Protein AF-K7P5N2-F1 (afdb_monomer_lite)

Organism: NCBI:txid191480

Structure (mmCIF, N/CA/C/O backbone):
data_AF-K7P5N2-F1
#
_entry.id   AF-K7P5N2-F1
#
loop_
_atom_site.group_PDB
_atom_site.id
_atom_site.type_symbol
_atom_site.label_atom_id
_atom_site.label_alt_id
_atom_site.label_comp_id
_atom_site.label_asym_id
_atom_site.label_entity_id
_atom_site.label_seq_id
_atom_site.pdbx_PDB_ins_code
_atom_site.Cartn_x
_atom_site.Cartn_y
_atom_site.Cartn_z
_atom_site.occupancy
_atom_site.B_iso_or_equiv
_atom_site.auth_seq_id
_atom_site.auth_comp_id
_atom_site.auth_asym_id
_atom_site.auth_atom_id
_atom_site.pdbx_PDB_model_num
ATOM 1 N N . ASP A 1 1 ? 19.4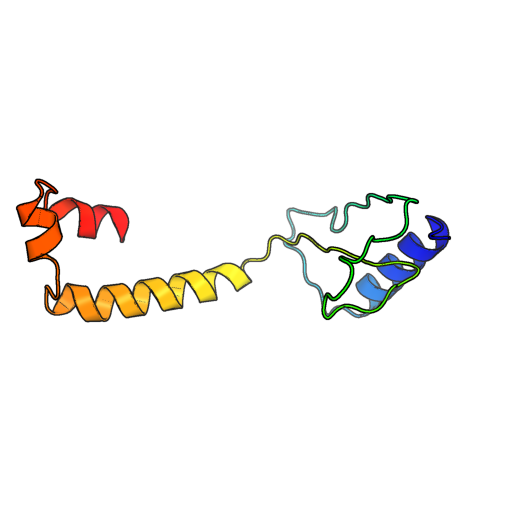71 -6.477 -20.684 1.00 69.50 1 ASP A N 1
ATOM 2 C CA . ASP A 1 1 ? 19.995 -5.636 -19.599 1.00 69.50 1 ASP A CA 1
ATOM 3 C C . ASP A 1 1 ? 19.110 -4.400 -19.427 1.00 69.50 1 ASP A C 1
ATOM 5 O O . ASP A 1 1 ? 18.481 -3.998 -20.404 1.00 69.50 1 ASP A O 1
ATOM 9 N N . VAL A 1 2 ? 18.977 -3.857 -18.213 1.00 83.81 2 VAL A N 1
ATOM 10 C CA . VAL A 1 2 ? 18.164 -2.659 -17.921 1.00 83.81 2 VAL A CA 1
ATOM 11 C C . VAL A 1 2 ? 19.065 -1.431 -17.973 1.00 83.81 2 VAL A C 1
ATOM 13 O O . VAL A 1 2 ? 19.907 -1.241 -17.103 1.00 83.81 2 VAL A O 1
ATOM 16 N N . VAL A 1 3 ? 18.878 -0.574 -18.976 1.00 91.00 3 VAL A N 1
ATOM 17 C CA . VAL A 1 3 ? 19.724 0.610 -19.172 1.00 91.00 3 VAL A CA 1
ATOM 18 C C . VAL A 1 3 ? 19.037 1.851 -18.583 1.00 91.00 3 VAL A C 1
ATOM 20 O O . VAL A 1 3 ? 17.861 2.082 -18.880 1.00 91.00 3 VAL A O 1
ATOM 23 N N . PRO A 1 4 ? 19.737 2.708 -17.809 1.00 93.06 4 PRO A N 1
ATOM 24 C CA . PRO A 1 4 ? 19.148 3.916 -17.213 1.00 93.06 4 PRO A CA 1
ATOM 25 C C . PRO A 1 4 ? 18.436 4.840 -18.212 1.00 93.06 4 PRO A C 1
ATOM 27 O O . PRO A 1 4 ? 17.425 5.462 -17.885 1.00 93.06 4 PRO A O 1
ATOM 30 N N . LYS A 1 5 ? 18.932 4.905 -19.455 1.00 95.94 5 LYS A N 1
ATOM 31 C CA . LYS A 1 5 ? 18.316 5.665 -20.551 1.00 95.94 5 LYS A CA 1
ATOM 32 C C . LYS A 1 5 ? 16.873 5.228 -20.815 1.00 95.94 5 LYS A C 1
ATOM 34 O O . LYS A 1 5 ? 15.995 6.082 -20.933 1.00 95.94 5 LYS A O 1
ATOM 39 N N . ASP A 1 6 ? 16.630 3.923 -20.872 1.00 94.75 6 ASP A N 1
ATOM 40 C CA . ASP A 1 6 ? 15.311 3.367 -21.180 1.00 94.75 6 ASP A CA 1
ATOM 41 C C . ASP A 1 6 ? 14.336 3.608 -20.024 1.00 94.75 6 ASP A C 1
ATOM 43 O O . ASP A 1 6 ? 13.166 3.921 -20.245 1.00 94.75 6 ASP A O 1
ATOM 47 N N . VAL A 1 7 ? 14.834 3.544 -18.785 1.00 95.12 7 VAL A N 1
ATOM 48 C CA . VAL A 1 7 ? 14.054 3.856 -17.579 1.00 95.12 7 VAL A CA 1
ATOM 49 C C . VAL A 1 7 ? 13.618 5.325 -17.575 1.00 95.12 7 VAL A C 1
ATOM 51 O O . VAL A 1 7 ? 12.440 5.622 -17.371 1.00 95.12 7 VAL A O 1
ATOM 54 N N . ASN A 1 8 ? 14.533 6.249 -17.874 1.00 93.94 8 ASN A N 1
ATOM 55 C CA . ASN A 1 8 ? 14.221 7.678 -17.947 1.00 93.94 8 ASN A CA 1
ATOM 56 C C . ASN A 1 8 ? 13.236 8.005 -19.081 1.00 93.94 8 ASN A C 1
ATOM 58 O O . ASN A 1 8 ? 12.320 8.806 -18.881 1.00 93.94 8 ASN A O 1
ATOM 62 N N . ALA A 1 9 ? 13.375 7.358 -20.243 1.00 94.94 9 ALA A N 1
ATOM 63 C CA . ALA A 1 9 ? 12.431 7.500 -21.351 1.00 94.94 9 ALA A CA 1
ATOM 64 C C . ALA A 1 9 ? 11.023 7.005 -20.970 1.00 94.94 9 ALA A C 1
ATOM 66 O O . ALA A 1 9 ? 10.033 7.685 -21.245 1.00 94.94 9 ALA A O 1
ATOM 67 N N . ALA A 1 10 ? 10.926 5.867 -20.274 1.00 93.56 10 ALA A N 1
ATOM 68 C CA . ALA A 1 10 ? 9.656 5.338 -19.783 1.00 93.56 10 ALA A CA 1
ATOM 69 C C . ALA A 1 10 ? 8.997 6.272 -18.752 1.00 93.56 10 ALA A C 1
ATOM 71 O O . ALA A 1 10 ? 7.802 6.549 -18.855 1.00 93.56 10 ALA A O 1
ATOM 72 N N . ILE A 1 11 ? 9.765 6.820 -17.802 1.00 92.19 11 ILE A N 1
ATOM 73 C CA . ILE A 1 11 ? 9.250 7.795 -16.825 1.00 92.19 11 ILE A CA 1
ATOM 74 C C . ILE A 1 11 ? 8.748 9.062 -17.526 1.00 92.19 11 ILE A C 1
ATOM 76 O O . ILE A 1 11 ? 7.676 9.564 -17.187 1.00 92.19 11 ILE A O 1
ATOM 80 N N . ALA A 1 12 ? 9.480 9.573 -18.521 1.00 90.75 12 ALA A N 1
ATOM 81 C CA . ALA A 1 12 ? 9.043 10.730 -19.299 1.00 90.75 12 ALA A CA 1
ATOM 82 C C . ALA A 1 12 ? 7.712 10.455 -20.020 1.00 90.75 12 ALA A C 1
ATOM 84 O O . ALA A 1 12 ? 6.787 11.260 -19.919 1.00 90.75 12 ALA A O 1
ATOM 85 N N . ALA A 1 13 ? 7.573 9.290 -20.662 1.00 92.44 13 ALA A N 1
ATOM 86 C CA . ALA A 1 13 ? 6.332 8.877 -21.318 1.00 92.44 13 ALA A CA 1
ATOM 87 C C . ALA A 1 13 ? 5.159 8.685 -20.339 1.00 92.44 13 ALA A C 1
ATOM 89 O O . ALA A 1 13 ? 4.009 8.917 -20.696 1.00 92.44 13 ALA A O 1
ATOM 90 N N . ILE A 1 14 ? 5.419 8.264 -19.100 1.00 90.19 14 ILE A N 1
ATOM 91 C CA . ILE A 1 14 ? 4.383 8.161 -18.063 1.00 90.19 14 ILE A CA 1
ATOM 92 C C . ILE A 1 14 ? 3.923 9.555 -17.618 1.00 90.19 14 ILE A C 1
ATOM 94 O O . ILE A 1 14 ? 2.722 9.796 -17.503 1.00 90.19 14 ILE A O 1
ATOM 98 N N . LYS A 1 15 ? 4.853 10.497 -17.426 1.00 85.94 15 LYS A N 1
ATOM 99 C CA . LYS A 1 15 ? 4.533 11.874 -17.016 1.00 85.94 15 LYS A CA 1
ATOM 100 C C . LYS A 1 15 ? 3.655 12.608 -18.034 1.00 85.94 15 LYS A C 1
ATOM 102 O O . LYS A 1 15 ? 2.798 13.394 -17.639 1.00 85.94 15 LYS A O 1
ATOM 107 N N . THR A 1 16 ? 3.814 12.344 -19.333 1.00 86.69 16 THR A N 1
ATOM 108 C CA . THR A 1 16 ? 2.997 12.998 -20.374 1.00 86.69 16 THR A CA 1
ATOM 109 C C . THR A 1 16 ? 1.552 12.506 -20.417 1.00 86.69 16 THR A C 1
ATOM 111 O O . THR A 1 16 ? 0.685 13.245 -20.877 1.00 86.69 16 THR A O 1
ATOM 114 N N . LYS A 1 17 ? 1.258 11.305 -19.898 1.00 84.94 17 LYS A N 1
ATOM 115 C CA . LYS A 1 17 ? -0.101 10.734 -19.887 1.00 84.94 17 LYS A CA 1
ATOM 116 C C . LYS A 1 17 ? -1.058 11.422 -18.908 1.00 84.94 17 LYS A C 1
ATOM 118 O O . LYS A 1 17 ? -2.251 11.151 -18.970 1.00 84.94 17 LYS A O 1
ATOM 123 N N . ARG A 1 18 ? -0.564 12.292 -18.012 1.00 74.38 18 ARG A N 1
ATOM 124 C CA . ARG A 1 18 ? -1.341 13.081 -17.023 1.00 74.38 18 ARG A CA 1
ATOM 125 C C . ARG A 1 18 ? -2.279 12.279 -16.100 1.00 74.38 18 ARG A C 1
ATOM 127 O O . ARG A 1 18 ? -3.044 12.873 -15.346 1.00 74.38 18 ARG A O 1
ATOM 134 N N . SER A 1 19 ? -2.198 10.950 -16.109 1.00 83.12 19 SER A N 1
ATOM 135 C CA . SER A 1 19 ? -2.971 10.063 -15.233 1.00 83.12 19 SER A CA 1
ATOM 136 C C . SER A 1 19 ? -2.379 9.941 -13.827 1.00 83.12 19 SER A C 1
ATOM 138 O O . SER A 1 19 ? -3.039 9.434 -12.930 1.00 83.12 19 SER A O 1
ATOM 140 N N . ILE A 1 20 ? -1.131 10.377 -13.635 1.00 86.88 20 ILE A N 1
ATOM 141 C CA . ILE A 1 20 ? -0.455 10.406 -12.337 1.00 86.88 20 ILE A CA 1
ATOM 142 C C . ILE A 1 20 ? -0.357 11.863 -11.904 1.00 86.88 20 ILE A C 1
ATOM 144 O O . ILE A 1 20 ? 0.289 12.667 -12.576 1.00 86.88 20 ILE A O 1
ATOM 148 N N . GLN A 1 21 ? -1.008 12.179 -10.791 1.00 87.31 21 GLN A N 1
ATOM 149 C CA . GLN A 1 21 ? -1.031 13.506 -10.189 1.00 87.31 21 GLN A CA 1
ATOM 150 C C . GLN A 1 21 ? -0.211 13.456 -8.901 1.00 87.31 21 GLN A C 1
ATOM 152 O O . GLN A 1 21 ? -0.403 12.563 -8.076 1.00 87.31 21 GLN A O 1
ATOM 157 N N . PHE A 1 22 ? 0.718 14.395 -8.750 1.00 87.25 22 PHE A N 1
ATOM 158 C CA . PHE A 1 22 ? 1.471 14.587 -7.515 1.00 87.25 22 PHE A CA 1
ATOM 159 C C . PHE A 1 22 ? 0.906 15.787 -6.765 1.00 87.25 22 PHE A C 1
ATOM 161 O O . PHE A 1 22 ? 0.343 16.699 -7.368 1.00 87.25 22 PHE A O 1
ATOM 168 N N . VAL A 1 23 ? 1.090 15.782 -5.450 1.00 89.44 23 VAL A N 1
ATOM 169 C CA . VAL A 1 23 ? 0.881 16.966 -4.616 1.00 89.44 23 VAL A CA 1
ATOM 170 C C . VAL A 1 23 ? 1.853 18.078 -5.021 1.00 89.44 23 VAL A C 1
ATOM 172 O O . VAL A 1 23 ? 2.982 17.815 -5.441 1.00 89.44 23 VAL A O 1
ATOM 175 N N . ASP A 1 24 ? 1.416 19.323 -4.883 1.00 88.06 24 ASP A N 1
ATOM 176 C CA . ASP A 1 24 ? 2.153 20.529 -5.276 1.00 88.06 24 ASP A CA 1
ATOM 1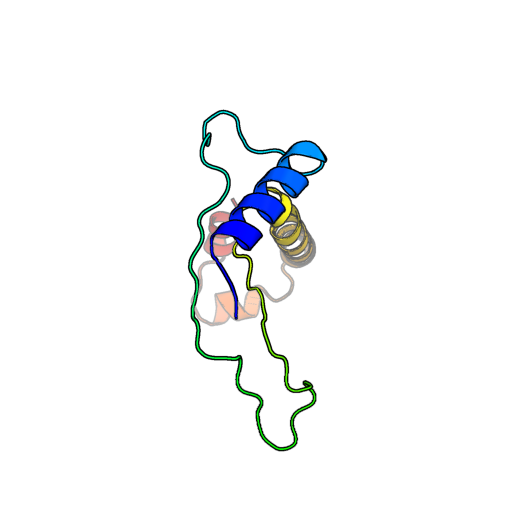77 C C . ASP A 1 24 ? 3.481 20.707 -4.521 1.00 88.06 24 ASP A C 1
ATOM 179 O O . ASP A 1 24 ? 4.480 21.137 -5.098 1.00 88.06 24 ASP A O 1
ATOM 183 N N . TRP A 1 25 ? 3.528 20.303 -3.253 1.00 89.25 25 TRP A N 1
ATOM 184 C CA . TRP A 1 25 ? 4.713 20.382 -2.398 1.00 89.25 25 TRP A CA 1
ATOM 185 C C . TRP A 1 25 ? 5.738 19.252 -2.619 1.00 89.25 25 TRP A C 1
ATOM 187 O O . TRP A 1 25 ? 6.799 19.260 -1.991 1.00 89.25 25 TRP A O 1
ATOM 197 N N . CYS A 1 26 ? 5.485 18.290 -3.519 1.00 84.94 26 CYS A N 1
ATOM 198 C CA . CYS A 1 26 ? 6.430 17.217 -3.861 1.00 84.94 26 CYS A CA 1
ATOM 199 C C . CYS A 1 26 ? 6.794 17.234 -5.362 1.00 84.94 26 CYS A C 1
ATOM 201 O O . CYS A 1 26 ? 6.269 16.444 -6.150 1.00 84.94 26 CYS A O 1
ATOM 203 N N . PRO A 1 27 ? 7.741 18.094 -5.788 1.00 71.00 27 PRO A N 1
ATOM 204 C CA . PRO A 1 27 ? 8.063 18.275 -7.207 1.00 71.00 27 PRO A CA 1
ATOM 205 C C . PRO A 1 27 ? 8.875 17.115 -7.819 1.00 71.00 27 PRO A C 1
ATOM 207 O O . PRO A 1 27 ? 8.950 16.978 -9.043 1.00 71.00 27 PRO A O 1
ATOM 210 N N . THR A 1 28 ? 9.496 16.256 -6.998 1.00 69.69 28 THR A N 1
ATOM 211 C CA . THR A 1 28 ? 10.301 15.111 -7.463 1.00 69.69 28 THR A CA 1
ATOM 212 C C . THR A 1 28 ? 9.492 13.812 -7.411 1.00 69.69 28 THR A C 1
ATOM 214 O O . THR A 1 28 ? 9.434 13.129 -6.396 1.00 69.69 28 THR A O 1
ATOM 217 N N . GLY A 1 29 ? 8.852 13.456 -8.529 1.00 78.06 29 GLY A N 1
ATOM 218 C CA . GLY A 1 29 ? 7.857 12.372 -8.534 1.00 78.06 29 GLY A CA 1
ATOM 219 C C . GLY A 1 29 ? 8.386 10.930 -8.589 1.00 78.06 29 GLY A C 1
ATOM 220 O O . GLY A 1 29 ? 7.669 10.010 -8.214 1.00 78.06 29 GLY A O 1
ATOM 221 N N . PHE A 1 30 ? 9.619 10.691 -9.051 1.00 90.81 30 PHE A N 1
ATOM 222 C CA . PHE A 1 30 ? 10.146 9.328 -9.220 1.00 90.81 30 PHE A CA 1
ATOM 223 C C . PHE A 1 30 ? 11.585 9.216 -8.729 1.00 90.81 30 PHE A C 1
ATOM 225 O O . PHE A 1 30 ? 12.447 9.995 -9.134 1.00 90.81 30 PHE A O 1
ATOM 232 N N . LYS A 1 31 ? 11.839 8.206 -7.894 1.00 92.81 31 LYS A N 1
ATOM 233 C CA . LYS A 1 31 ? 13.179 7.754 -7.509 1.00 92.81 31 LYS A CA 1
ATOM 234 C C . LYS A 1 31 ? 13.435 6.397 -8.157 1.00 92.81 31 LYS A C 1
ATOM 236 O O . LYS A 1 31 ? 12.528 5.572 -8.224 1.00 92.81 31 LYS A O 1
ATOM 241 N N . VAL A 1 32 ? 14.652 6.181 -8.649 1.00 94.56 32 VAL A N 1
ATOM 242 C CA . VAL A 1 32 ? 15.004 4.998 -9.445 1.00 94.56 32 VAL A CA 1
ATOM 243 C C . VAL A 1 32 ? 16.202 4.295 -8.822 1.00 94.56 32 VAL A C 1
ATOM 245 O O . VAL A 1 32 ? 17.233 4.919 -8.592 1.00 94.56 32 VAL A O 1
ATOM 248 N N . GLY A 1 33 ? 16.066 2.990 -8.593 1.00 95.00 33 GLY A N 1
ATOM 249 C CA . GLY A 1 33 ? 17.162 2.077 -8.282 1.00 95.00 33 GLY A CA 1
ATOM 250 C C . GLY A 1 33 ? 17.165 0.927 -9.285 1.00 95.00 33 GLY A C 1
ATOM 251 O O . GLY A 1 33 ? 16.100 0.462 -9.690 1.00 95.00 33 GLY A O 1
ATOM 252 N N . ILE A 1 34 ? 18.350 0.489 -9.712 1.00 96.44 34 ILE A N 1
ATOM 253 C CA . ILE A 1 34 ? 18.514 -0.605 -10.676 1.00 96.44 34 ILE A CA 1
ATOM 254 C C . ILE A 1 34 ? 19.403 -1.667 -10.040 1.00 96.44 34 ILE A C 1
ATOM 256 O O . ILE A 1 34 ? 20.526 -1.379 -9.632 1.00 96.44 34 ILE A O 1
ATOM 260 N N . ASN A 1 35 ? 18.893 -2.895 -9.981 1.00 95.31 35 ASN A N 1
ATOM 261 C CA . ASN A 1 35 ? 19.688 -4.083 -9.711 1.00 95.31 35 ASN A CA 1
ATOM 262 C C . ASN A 1 35 ? 19.833 -4.860 -11.025 1.00 95.31 35 ASN A C 1
ATOM 264 O O . ASN A 1 35 ? 18.830 -5.226 -11.635 1.00 95.31 35 ASN A O 1
ATOM 268 N N . TYR A 1 36 ? 21.073 -5.075 -11.462 1.00 95.06 36 TYR A N 1
ATOM 269 C CA . TYR A 1 36 ? 21.385 -5.770 -12.714 1.00 95.06 36 TYR A CA 1
ATOM 270 C C . TYR A 1 36 ? 21.289 -7.297 -12.592 1.00 95.06 36 TYR A C 1
ATOM 272 O O . TYR A 1 36 ? 21.287 -7.993 -13.606 1.00 95.06 36 TYR A O 1
ATOM 280 N N . GLN A 1 37 ? 21.197 -7.829 -11.369 1.00 95.19 37 GLN A N 1
ATOM 281 C CA . GLN A 1 37 ? 20.930 -9.248 -11.163 1.00 95.19 37 GLN A CA 1
ATOM 282 C C . GLN A 1 37 ? 19.500 -9.576 -11.620 1.00 95.19 37 GLN A C 1
ATOM 284 O O . GLN A 1 37 ? 18.555 -8.896 -11.202 1.00 95.19 37 GLN A O 1
ATOM 289 N N . PRO A 1 38 ? 19.308 -10.607 -12.461 1.00 93.94 38 PRO A N 1
ATOM 290 C CA . PRO A 1 38 ? 17.976 -11.011 -12.882 1.00 93.94 38 PRO A CA 1
ATOM 291 C C . PRO A 1 38 ? 17.169 -11.537 -11.682 1.00 93.94 38 PRO A C 1
ATOM 293 O O . PRO A 1 38 ? 17.745 -12.152 -10.782 1.00 93.94 38 PRO A O 1
ATOM 296 N N . PRO A 1 39 ? 15.836 -11.353 -11.664 1.00 96.38 39 PRO A N 1
ATOM 297 C CA . PRO A 1 39 ? 14.986 -11.945 -10.638 1.00 96.38 39 PRO A CA 1
ATOM 298 C C . PRO A 1 39 ? 15.131 -13.471 -10.592 1.00 96.38 39 PRO A C 1
ATOM 300 O O . PRO A 1 39 ? 15.083 -14.148 -11.624 1.00 96.38 39 PRO A O 1
ATOM 303 N N . THR A 1 40 ? 15.275 -14.010 -9.385 1.00 96.75 40 THR A N 1
ATOM 304 C CA . THR A 1 40 ? 15.354 -15.455 -9.150 1.00 96.75 40 THR A CA 1
ATOM 305 C C . THR A 1 40 ? 13.958 -16.029 -8.944 1.00 96.75 40 THR A C 1
ATOM 307 O O . THR A 1 40 ? 13.096 -15.389 -8.345 1.00 96.75 40 THR A O 1
ATOM 310 N N . VAL A 1 41 ? 13.744 -17.255 -9.420 1.00 97.12 41 VAL A N 1
ATOM 311 C CA . VAL A 1 41 ? 12.519 -18.026 -9.178 1.00 97.12 41 VAL A CA 1
ATOM 312 C C . VAL A 1 41 ? 12.818 -19.194 -8.248 1.00 97.12 41 VAL A C 1
ATOM 314 O O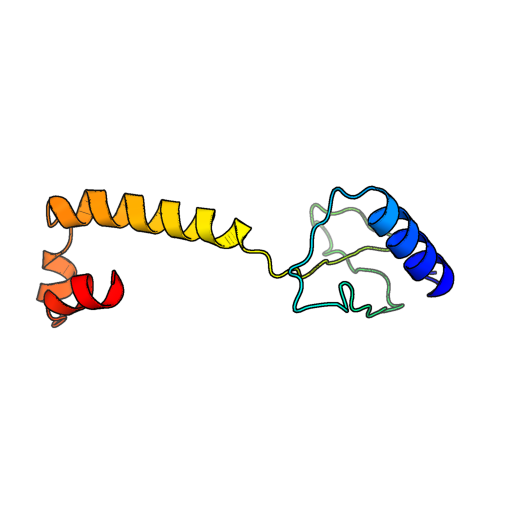 . VAL A 1 41 ? 13.914 -19.758 -8.281 1.00 97.12 41 VAL A O 1
ATOM 317 N N . VAL A 1 42 ? 11.841 -19.560 -7.424 1.00 97.38 42 VAL A N 1
ATOM 318 C CA . VAL A 1 42 ? 11.923 -20.752 -6.576 1.00 97.38 42 VAL A CA 1
ATOM 319 C C . VAL A 1 42 ? 11.657 -21.993 -7.445 1.00 97.38 42 VAL A C 1
ATOM 321 O O . VAL A 1 42 ? 10.671 -21.990 -8.186 1.00 97.38 42 VAL A O 1
ATOM 324 N N . PRO A 1 43 ? 12.494 -23.050 -7.396 1.00 96.19 43 PRO A N 1
ATOM 325 C CA . PRO A 1 43 ? 12.227 -24.297 -8.116 1.00 96.19 43 PRO A CA 1
A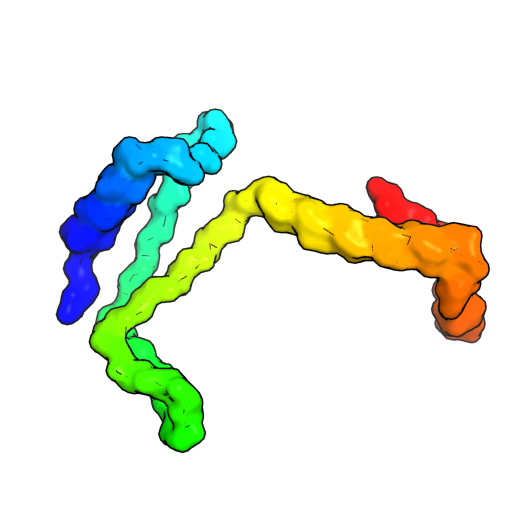TOM 326 C C . PRO A 1 43 ? 10.871 -24.897 -7.724 1.00 96.19 43 PRO A C 1
ATOM 328 O O . PRO A 1 43 ? 10.585 -25.053 -6.541 1.00 96.19 43 PRO A O 1
ATOM 331 N N . GLY A 1 44 ? 10.039 -25.223 -8.715 1.00 96.62 44 GLY A N 1
ATOM 332 C CA . GLY A 1 44 ? 8.671 -25.708 -8.490 1.00 96.62 44 GLY A CA 1
ATOM 333 C C . GLY A 1 44 ? 7.654 -24.626 -8.102 1.00 96.62 44 GLY A C 1
ATOM 334 O O . GLY A 1 44 ? 6.515 -24.970 -7.814 1.00 96.62 44 GLY A O 1
ATOM 335 N N . GLY A 1 45 ? 8.043 -23.346 -8.084 1.00 97.06 45 GLY A N 1
ATOM 336 C CA . GLY A 1 45 ? 7.129 -22.227 -7.858 1.00 97.06 45 GLY A CA 1
ATOM 337 C C . GLY A 1 45 ? 6.351 -21.810 -9.111 1.00 97.06 45 GLY A C 1
ATOM 338 O O . GLY A 1 45 ? 6.694 -22.180 -10.233 1.00 97.06 45 GLY A O 1
ATOM 339 N N . ASP A 1 46 ? 5.334 -20.974 -8.909 1.00 97.56 46 ASP A N 1
ATOM 340 C CA . ASP A 1 46 ? 4.350 -20.633 -9.950 1.00 97.56 46 ASP A CA 1
ATOM 341 C C . ASP A 1 46 ? 4.816 -19.556 -10.945 1.00 97.56 46 ASP A C 1
ATOM 343 O O . ASP A 1 46 ? 4.182 -19.328 -11.978 1.00 97.56 46 ASP A O 1
ATOM 347 N N . LEU A 1 47 ? 5.909 -18.849 -10.643 1.00 97.31 47 LEU A N 1
ATOM 348 C CA . LEU A 1 47 ? 6.377 -17.725 -11.455 1.00 97.31 47 LEU A CA 1
ATOM 349 C C . LEU A 1 47 ? 7.395 -18.162 -12.510 1.00 97.31 47 LEU A C 1
ATOM 351 O O . LEU A 1 47 ? 8.414 -18.786 -12.212 1.00 97.31 47 LEU A O 1
ATOM 355 N N . ALA A 1 48 ? 7.153 -17.746 -13.755 1.00 96.56 48 ALA A N 1
ATOM 356 C CA . ALA A 1 48 ? 8.086 -17.945 -14.855 1.00 96.56 48 ALA A CA 1
ATOM 357 C C . ALA A 1 48 ? 9.379 -17.137 -14.657 1.00 96.56 48 ALA A C 1
ATOM 359 O O . ALA A 1 48 ? 9.377 -16.019 -14.136 1.00 96.56 48 ALA A O 1
ATOM 360 N N . LYS A 1 49 ? 10.498 -17.678 -15.149 1.00 96.06 49 LYS A N 1
ATOM 361 C CA . LYS A 1 49 ? 11.775 -16.958 -15.180 1.00 96.06 49 LYS A CA 1
ATOM 362 C C . LYS A 1 49 ? 11.680 -15.761 -16.130 1.00 96.06 49 LYS A C 1
ATOM 364 O O . LYS A 1 49 ? 11.354 -15.923 -17.305 1.00 96.06 49 LYS A O 1
ATOM 369 N N . VAL A 1 50 ? 12.031 -14.573 -15.642 1.00 96.19 50 VAL A N 1
ATOM 370 C CA . VAL A 1 50 ? 11.996 -13.319 -16.412 1.00 96.19 50 VAL A CA 1
ATOM 371 C C . VAL A 1 50 ? 13.371 -12.658 -16.484 1.00 96.19 50 VAL A C 1
ATOM 373 O O . VAL A 1 50 ? 14.213 -12.837 -15.612 1.00 96.19 50 VAL A O 1
ATOM 376 N N . GLN A 1 51 ? 13.599 -11.870 -17.537 1.00 94.69 51 GLN A N 1
ATOM 377 C CA . GLN A 1 51 ? 14.858 -11.137 -17.742 1.00 94.69 51 GLN A CA 1
ATOM 378 C C . GLN A 1 51 ? 14.929 -9.822 -16.952 1.00 94.69 51 GLN A C 1
ATOM 380 O O . GLN A 1 51 ? 16.011 -9.298 -16.713 1.00 94.69 51 GLN A O 1
ATOM 385 N N . ARG A 1 52 ? 13.773 -9.257 -16.589 1.00 95.31 52 ARG A N 1
ATOM 386 C CA . ARG A 1 52 ? 13.641 -8.004 -15.840 1.00 95.31 52 ARG A CA 1
ATOM 387 C C . ARG A 1 52 ? 12.298 -7.970 -15.124 1.00 95.31 52 ARG A C 1
ATOM 389 O O . ARG A 1 52 ? 11.320 -8.509 -15.636 1.00 95.31 52 ARG A O 1
ATOM 396 N N . ALA A 1 53 ? 12.259 -7.295 -13.986 1.00 95.88 53 ALA A N 1
ATOM 397 C CA . ALA A 1 53 ? 11.044 -6.995 -13.242 1.00 95.88 53 ALA A CA 1
ATOM 398 C C . ALA A 1 53 ? 11.127 -5.565 -12.696 1.00 95.88 53 ALA A C 1
ATOM 400 O O . ALA A 1 53 ? 12.201 -4.963 -12.671 1.00 95.88 53 ALA A O 1
ATOM 401 N N . VAL A 1 54 ? 9.991 -5.024 -12.270 1.00 96.88 54 VAL A N 1
ATOM 402 C CA . VAL A 1 54 ? 9.914 -3.723 -11.607 1.00 96.88 54 VAL A CA 1
ATOM 403 C C . VAL A 1 54 ? 9.097 -3.869 -10.331 1.00 96.88 54 VAL A C 1
ATOM 405 O O . VAL A 1 54 ? 8.056 -4.520 -10.332 1.00 96.88 54 VAL A O 1
ATOM 408 N N . CYS A 1 55 ? 9.573 -3.259 -9.249 1.00 97.19 55 CYS A N 1
ATOM 409 C CA . CYS A 1 55 ? 8.809 -3.061 -8.026 1.00 97.19 55 CYS A CA 1
ATOM 410 C C . CYS A 1 55 ? 8.642 -1.555 -7.833 1.00 97.19 55 CYS A C 1
ATOM 412 O O . CYS A 1 55 ? 9.634 -0.828 -7.763 1.00 97.19 55 CYS A O 1
ATOM 414 N N . MET A 1 56 ? 7.397 -1.082 -7.803 1.00 96.38 56 MET A N 1
ATOM 415 C CA . MET A 1 56 ? 7.087 0.321 -7.552 1.00 96.38 56 MET A CA 1
ATOM 416 C C . MET A 1 56 ? 6.587 0.464 -6.120 1.00 96.38 56 MET A C 1
ATOM 418 O O . MET A 1 56 ? 5.543 -0.078 -5.768 1.00 96.38 56 MET A O 1
ATOM 422 N N . LEU A 1 57 ? 7.319 1.231 -5.318 1.00 96.50 57 LEU A N 1
ATOM 423 C CA . LEU A 1 57 ? 6.859 1.684 -4.013 1.00 96.50 57 LEU A CA 1
ATOM 424 C C . LEU A 1 57 ? 6.344 3.113 -4.168 1.00 96.50 57 LEU A C 1
ATOM 426 O O . LEU A 1 57 ? 7.101 4.018 -4.520 1.00 96.50 57 LEU A O 1
ATOM 430 N N . SER A 1 58 ? 5.049 3.306 -3.939 1.00 94.25 58 SER A N 1
ATOM 431 C CA . SER A 1 58 ? 4.368 4.591 -4.094 1.00 94.25 58 SER A CA 1
ATOM 432 C C . SER A 1 58 ? 3.594 4.941 -2.834 1.00 94.25 58 SER A C 1
ATOM 434 O O . SER A 1 58 ? 2.854 4.105 -2.321 1.00 94.25 58 SER A O 1
ATOM 436 N N . ASN A 1 59 ? 3.716 6.186 -2.382 1.00 93.75 59 ASN A N 1
ATOM 437 C CA . ASN A 1 59 ? 2.889 6.725 -1.312 1.00 93.75 59 ASN A CA 1
ATOM 438 C C . ASN A 1 59 ? 1.785 7.589 -1.939 1.00 93.75 59 ASN A C 1
ATOM 440 O O . ASN A 1 59 ? 2.081 8.600 -2.572 1.00 93.75 59 ASN A O 1
ATOM 444 N N . THR A 1 60 ? 0.535 7.146 -1.826 1.00 95.06 60 THR A N 1
ATOM 445 C CA . THR A 1 60 ? -0.645 7.812 -2.391 1.00 95.06 60 THR A CA 1
ATOM 446 C C . THR A 1 60 ? -1.720 7.937 -1.323 1.00 95.06 60 THR A C 1
ATOM 448 O O . THR A 1 60 ? -1.934 7.005 -0.548 1.00 95.06 60 THR A O 1
ATOM 451 N N . THR A 1 61 ? -2.443 9.057 -1.318 1.00 96.25 61 THR A N 1
ATOM 452 C CA . THR A 1 61 ? -3.585 9.280 -0.419 1.00 96.25 61 THR A CA 1
ATOM 453 C C . THR A 1 61 ? -4.716 8.279 -0.643 1.00 96.25 61 THR A C 1
ATOM 455 O O . THR A 1 61 ? -5.518 8.070 0.260 1.00 96.25 61 THR A O 1
ATOM 458 N N . ALA A 1 62 ? -4.743 7.582 -1.785 1.00 97.06 62 ALA A N 1
ATOM 459 C CA . ALA A 1 62 ? -5.699 6.506 -2.051 1.00 97.06 62 ALA A CA 1
ATOM 460 C C . ALA A 1 62 ? -5.639 5.368 -1.010 1.00 97.06 62 ALA A C 1
ATOM 462 O O . ALA A 1 62 ? -6.624 4.658 -0.823 1.00 97.06 62 ALA A O 1
ATOM 463 N N . ILE A 1 63 ? -4.522 5.199 -0.284 1.00 98.06 63 ILE A N 1
ATOM 464 C CA . ILE A 1 63 ? -4.448 4.209 0.802 1.00 98.06 63 ILE A CA 1
ATOM 465 C C . ILE A 1 63 ? -5.423 4.510 1.952 1.00 98.06 63 ILE A C 1
ATOM 467 O O . ILE A 1 63 ? -5.839 3.584 2.647 1.00 98.06 63 ILE A O 1
ATOM 471 N N . ALA A 1 64 ? -5.856 5.767 2.110 1.00 98.25 64 ALA A N 1
ATOM 472 C CA . ALA A 1 64 ? -6.881 6.155 3.078 1.00 98.25 64 ALA A CA 1
ATOM 473 C C . ALA A 1 64 ? -8.201 5.393 2.873 1.00 98.25 64 ALA A C 1
ATOM 475 O O . ALA A 1 64 ? -8.896 5.106 3.840 1.00 98.25 64 ALA A O 1
ATOM 476 N N . GLU A 1 65 ? -8.527 4.976 1.644 1.00 98.38 65 GLU A N 1
AT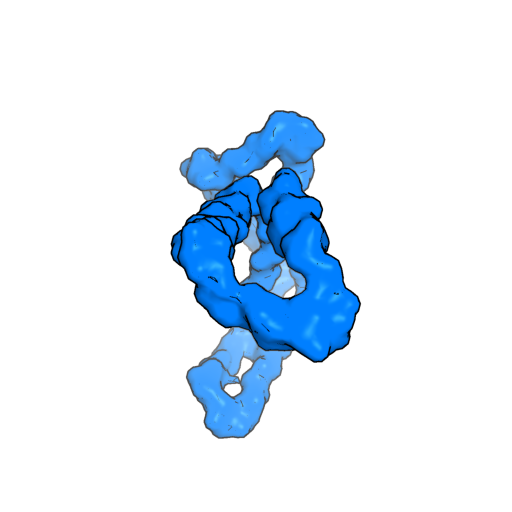OM 477 C CA . GLU A 1 65 ? -9.728 4.177 1.382 1.00 98.38 65 GLU A CA 1
ATOM 478 C C . GLU A 1 65 ? -9.667 2.789 2.032 1.00 98.38 65 GLU A C 1
ATOM 480 O O . GLU A 1 65 ? -10.697 2.231 2.407 1.00 98.38 65 GLU A O 1
ATOM 485 N N . ALA A 1 66 ? -8.474 2.196 2.150 1.00 98.50 66 ALA A N 1
ATOM 486 C CA . ALA A 1 66 ? -8.308 0.920 2.839 1.00 98.50 66 ALA A CA 1
ATOM 487 C C . ALA A 1 66 ? -8.533 1.067 4.346 1.00 98.50 66 ALA A C 1
ATOM 489 O O . ALA A 1 66 ? -9.242 0.240 4.921 1.00 98.50 66 ALA A O 1
ATOM 490 N N . TRP A 1 67 ? -8.001 2.139 4.940 1.00 98.44 67 TRP A N 1
ATOM 491 C CA . TRP A 1 67 ? -8.233 2.486 6.342 1.00 98.44 67 TRP A CA 1
ATOM 492 C C . TRP A 1 67 ? -9.711 2.770 6.610 1.00 98.44 67 TRP A C 1
ATOM 494 O O . TRP A 1 67 ? -10.297 2.113 7.458 1.00 98.44 67 TRP A O 1
ATOM 504 N N . ALA A 1 68 ? -10.368 3.578 5.774 1.00 98.56 68 ALA A N 1
ATOM 505 C CA . ALA A 1 68 ? -11.798 3.866 5.905 1.00 98.56 68 ALA A CA 1
ATOM 506 C C . ALA A 1 68 ? -12.680 2.600 5.888 1.00 98.56 68 ALA A C 1
ATOM 508 O O . ALA A 1 68 ? -13.695 2.524 6.579 1.00 98.56 68 ALA A O 1
ATOM 509 N N . ARG A 1 69 ? -12.303 1.566 5.117 1.00 98.69 69 ARG A N 1
ATOM 510 C CA . ARG A 1 69 ? -13.010 0.271 5.130 1.00 98.69 69 ARG A CA 1
ATOM 511 C C . ARG A 1 69 ? -12.787 -0.516 6.420 1.00 98.69 69 ARG A C 1
ATOM 513 O O . ARG A 1 69 ? -13.677 -1.270 6.812 1.00 98.69 69 ARG A O 1
ATOM 520 N N . LEU A 1 70 ? -11.606 -0.411 7.026 1.00 98.62 70 LEU A N 1
ATOM 521 C CA . LEU A 1 70 ? -11.311 -1.033 8.314 1.00 98.62 70 LEU A CA 1
ATOM 522 C C . LEU A 1 70 ? -12.085 -0.321 9.423 1.00 98.62 70 LEU A C 1
ATOM 524 O O . LEU A 1 70 ? -12.821 -0.985 10.150 1.00 98.62 70 LEU A O 1
ATOM 528 N N . ASP A 1 71 ? -12.009 1.006 9.454 1.00 98.50 71 ASP A N 1
ATOM 529 C CA . ASP A 1 71 ? -12.739 1.873 10.376 1.00 98.50 71 ASP A CA 1
ATOM 530 C C . ASP A 1 71 ? -14.239 1.588 10.335 1.00 98.50 71 ASP A C 1
ATOM 532 O O . ASP A 1 71 ? -14.860 1.340 11.360 1.00 98.50 71 ASP A O 1
ATOM 536 N N . HIS A 1 72 ? -14.823 1.494 9.137 1.00 98.56 72 HIS A N 1
ATOM 537 C CA . HIS A 1 72 ? -16.241 1.180 8.995 1.00 98.56 72 HIS A CA 1
ATOM 538 C C . HIS A 1 72 ? -16.620 -0.177 9.612 1.00 98.56 72 HIS A C 1
ATOM 540 O O . HIS A 1 72 ? -17.643 -0.298 10.286 1.00 98.56 72 HIS A O 1
ATOM 546 N N . LYS A 1 73 ? -15.803 -1.217 9.398 1.00 98.62 73 LYS A N 1
ATOM 547 C CA . LYS A 1 73 ? -16.046 -2.540 9.998 1.00 98.62 73 LYS A CA 1
ATOM 548 C C . LYS A 1 73 ? -15.907 -2.494 11.515 1.00 98.62 73 LYS A C 1
ATOM 550 O O . LYS A 1 73 ? -16.703 -3.125 12.208 1.00 98.62 73 LYS A O 1
ATOM 555 N N . PHE A 1 74 ? -14.906 -1.770 12.007 1.00 98.50 74 PHE A N 1
ATOM 556 C CA . PHE A 1 74 ? -14.710 -1.540 13.429 1.00 98.50 74 PHE A CA 1
ATOM 557 C C . PHE A 1 74 ? -15.935 -0.852 14.040 1.00 98.50 74 PHE A C 1
ATOM 559 O O . PHE A 1 74 ? -16.524 -1.392 14.976 1.00 98.50 74 PHE A O 1
ATOM 566 N N . ASP A 1 75 ? -16.386 0.255 13.447 1.00 98.25 75 ASP A N 1
ATOM 567 C CA . ASP A 1 75 ? -17.526 1.050 13.912 1.00 98.25 75 ASP A CA 1
ATOM 568 C C . ASP A 1 75 ? -18.801 0.197 14.007 1.00 98.25 75 ASP A C 1
ATOM 570 O O . ASP A 1 75 ? -19.522 0.253 15.005 1.00 98.25 75 ASP A O 1
ATOM 574 N N . LEU A 1 76 ? -19.054 -0.668 13.014 1.00 98.50 76 LEU A N 1
ATOM 575 C CA . LEU A 1 76 ? -20.197 -1.590 13.024 1.00 98.50 76 LEU A CA 1
ATOM 576 C C . LEU A 1 76 ? -20.168 -2.566 14.210 1.00 98.50 76 LEU A C 1
ATOM 578 O O . LEU A 1 76 ? -21.210 -2.828 14.816 1.00 98.50 76 LEU A O 1
ATOM 582 N N . MET A 1 77 ? -18.997 -3.116 14.542 1.00 98.50 77 MET A N 1
ATOM 583 C CA . MET A 1 77 ? -18.848 -4.053 15.661 1.00 98.50 77 MET A CA 1
ATOM 584 C C . MET A 1 77 ? -18.899 -3.329 17.010 1.00 98.50 77 MET A C 1
ATOM 586 O O . MET A 1 77 ? -19.623 -3.746 17.921 1.00 98.50 77 MET A O 1
ATOM 590 N N . TYR A 1 78 ? -18.169 -2.221 17.133 1.00 97.75 78 TYR A N 1
ATOM 591 C CA . TYR A 1 78 ? -18.027 -1.478 18.381 1.00 97.75 78 TYR A CA 1
ATOM 592 C C . TYR A 1 78 ? -19.323 -0.768 18.794 1.00 97.75 78 TYR A C 1
ATOM 594 O O . TYR A 1 78 ? -19.632 -0.703 19.987 1.00 97.75 78 TYR A O 1
ATOM 602 N N . ALA A 1 79 ? -20.158 -0.358 17.829 1.00 97.81 79 ALA A N 1
ATOM 603 C CA . ALA A 1 79 ? -21.504 0.167 18.081 1.00 97.81 79 ALA A CA 1
ATOM 604 C C . ALA A 1 79 ? -22.431 -0.840 18.788 1.00 97.81 79 ALA A C 1
ATOM 606 O O . ALA A 1 79 ? -23.424 -0.449 19.401 1.00 97.81 79 ALA A O 1
ATOM 607 N N . LYS A 1 80 ? -22.133 -2.143 18.703 1.00 98.06 80 LYS A N 1
ATOM 608 C CA . LYS A 1 80 ? -22.849 -3.209 19.422 1.00 98.06 80 LYS A CA 1
ATOM 609 C C . LYS A 1 80 ? -22.060 -3.770 20.599 1.00 98.06 80 LYS A C 1
ATOM 611 O O . LYS A 1 80 ? -22.508 -4.744 21.197 1.00 98.06 80 LYS A O 1
ATOM 616 N N . ARG A 1 81 ? -20.891 -3.194 20.907 1.00 96.31 81 ARG A N 1
ATOM 617 C CA . ARG A 1 81 ? -19.921 -3.747 21.865 1.00 96.31 81 ARG A CA 1
ATOM 618 C C . ARG A 1 81 ? -19.606 -5.224 21.593 1.00 96.31 81 ARG A C 1
ATOM 620 O O . ARG A 1 81 ? -19.306 -5.992 22.507 1.00 96.31 81 ARG A O 1
ATOM 627 N N . ALA A 1 82 ? -19.676 -5.634 20.324 1.00 98.25 82 ALA A N 1
ATOM 628 C CA . ALA A 1 82 ? -19.396 -7.006 19.934 1.00 98.25 82 ALA A CA 1
ATOM 629 C C . ALA A 1 82 ? -17.920 -7.314 20.214 1.00 98.25 82 ALA A C 1
ATOM 631 O O . ALA A 1 82 ? -17.046 -6.531 19.857 1.00 98.25 82 ALA A O 1
ATOM 632 N N . PHE A 1 83 ? -17.658 -8.447 20.868 1.00 98.06 83 PHE A N 1
ATOM 633 C CA . PHE A 1 83 ? -16.320 -8.934 21.238 1.00 98.06 83 PHE A CA 1
ATOM 634 C C . PHE A 1 83 ? -15.504 -8.069 22.220 1.00 98.06 83 PHE A C 1
ATOM 636 O O . PHE A 1 83 ? -14.472 -8.542 22.683 1.00 98.06 83 PHE A O 1
ATOM 643 N N . VAL A 1 84 ? -15.977 -6.884 22.628 1.00 97.88 84 VAL A N 1
ATOM 644 C CA . VAL A 1 84 ? -15.257 -5.973 23.549 1.00 97.88 84 VAL A CA 1
ATOM 645 C C . VAL A 1 84 ? -14.901 -6.647 24.880 1.00 97.88 84 VAL A C 1
ATOM 647 O O . VAL A 1 84 ? -13.793 -6.481 25.382 1.00 97.88 84 VAL A O 1
ATOM 650 N N . HIS A 1 85 ? -15.803 -7.472 25.419 1.00 97.56 85 HIS A N 1
ATOM 651 C CA . HIS A 1 85 ? -15.605 -8.159 26.701 1.00 97.56 85 HIS A CA 1
ATOM 652 C C . HIS A 1 85 ? -14.359 -9.057 26.753 1.00 97.56 85 HIS A C 1
ATOM 654 O O . HIS A 1 85 ? -13.813 -9.237 27.836 1.00 97.56 85 HIS A O 1
ATOM 660 N N . TRP A 1 86 ? -13.896 -9.603 25.622 1.00 98.38 86 TRP A N 1
ATOM 661 C CA . TRP A 1 86 ? -12.665 -10.402 25.590 1.00 98.38 86 TRP A CA 1
ATOM 662 C C . TRP A 1 86 ? -11.429 -9.554 25.873 1.00 98.38 86 TRP A C 1
ATOM 664 O O . TRP A 1 86 ? -10.536 -10.000 26.574 1.00 98.38 86 TRP A O 1
ATOM 674 N N . TYR A 1 87 ? -11.394 -8.324 25.366 1.00 98.12 87 TYR A N 1
ATOM 675 C CA . TYR A 1 87 ? -10.262 -7.422 25.557 1.00 98.12 87 TYR A CA 1
ATOM 676 C C . TYR A 1 87 ? -10.245 -6.863 26.978 1.00 98.12 87 TYR A C 1
ATOM 678 O O . TYR A 1 87 ? -9.222 -6.907 27.656 1.00 98.12 87 TYR A O 1
ATOM 686 N N . VAL A 1 88 ? -11.409 -6.421 27.463 1.00 97.69 88 VAL A N 1
ATOM 687 C CA . VAL A 1 88 ? -11.546 -5.915 28.836 1.00 97.69 88 VAL A CA 1
ATOM 688 C C . VAL A 1 88 ? -11.284 -7.020 29.865 1.00 97.69 88 VAL A C 1
ATOM 690 O O . VAL A 1 88 ? -10.660 -6.773 30.894 1.00 97.69 88 VAL A O 1
ATOM 693 N N . GLY A 1 89 ? -11.696 -8.258 29.574 1.00 97.31 89 GLY A N 1
ATOM 694 C CA . GLY A 1 89 ? -11.423 -9.425 30.418 1.00 97.31 89 GLY A CA 1
ATOM 695 C C . GLY A 1 89 ? -9.934 -9.754 30.574 1.00 97.31 89 GLY A C 1
ATOM 696 O O . GLY A 1 89 ? -9.553 -10.325 31.591 1.00 97.31 89 GLY A O 1
ATOM 697 N N . GLU A 1 90 ? -9.100 -9.342 29.617 1.00 98.25 90 GLU A N 1
ATOM 698 C CA . GLU A 1 90 ? -7.640 -9.509 29.636 1.00 98.25 90 GLU A CA 1
ATOM 699 C C . GLU A 1 90 ? -6.902 -8.256 30.157 1.00 98.25 90 GLU A C 1
ATOM 701 O O . GLU A 1 90 ? -5.679 -8.164 30.067 1.00 98.25 90 GLU A O 1
ATOM 706 N N . GLY A 1 91 ? -7.629 -7.289 30.733 1.00 97.06 91 GLY A N 1
ATOM 707 C CA . GLY A 1 91 ? -7.050 -6.129 31.418 1.00 97.06 91 GLY A CA 1
ATOM 708 C C . GLY A 1 91 ? -6.879 -4.866 30.570 1.00 97.06 91 GLY A C 1
ATOM 709 O O . GLY A 1 91 ? -6.233 -3.932 31.034 1.00 97.06 91 GLY A O 1
ATOM 710 N N . MET A 1 92 ? -7.452 -4.814 29.363 1.00 98.12 92 MET A N 1
ATOM 711 C CA . MET A 1 92 ? -7.503 -3.600 28.535 1.00 98.12 92 MET A CA 1
ATOM 712 C C . MET A 1 92 ? -8.619 -2.656 29.012 1.00 98.12 92 MET A C 1
ATOM 714 O O . MET A 1 92 ? -9.738 -3.102 29.276 1.00 98.12 92 MET A O 1
ATOM 718 N N . GLU A 1 93 ? -8.369 -1.348 29.085 1.00 97.31 93 GLU A N 1
ATOM 719 C CA . GLU A 1 93 ? -9.434 -0.388 29.399 1.00 97.31 93 GLU A CA 1
ATOM 720 C C . GLU A 1 93 ? -10.367 -0.187 28.192 1.00 97.31 93 GLU A C 1
ATOM 722 O O . GLU A 1 93 ? -9.917 -0.014 27.063 1.00 97.31 93 GLU A O 1
ATOM 727 N N . GLU A 1 94 ? -11.693 -0.163 28.402 1.00 93.75 94 GLU A N 1
ATOM 728 C CA . GLU A 1 94 ? -12.646 0.029 27.288 1.00 93.75 94 GLU A CA 1
ATOM 729 C C . GLU A 1 94 ? -12.432 1.376 26.566 1.00 93.75 94 GLU A C 1
ATOM 731 O O . GLU A 1 94 ? -12.678 1.479 25.365 1.00 93.75 94 GLU A O 1
ATOM 736 N N . GLY A 1 95 ? -11.935 2.396 27.276 1.00 95.38 95 GLY A N 1
ATOM 737 C CA . GLY A 1 95 ? -11.623 3.712 26.71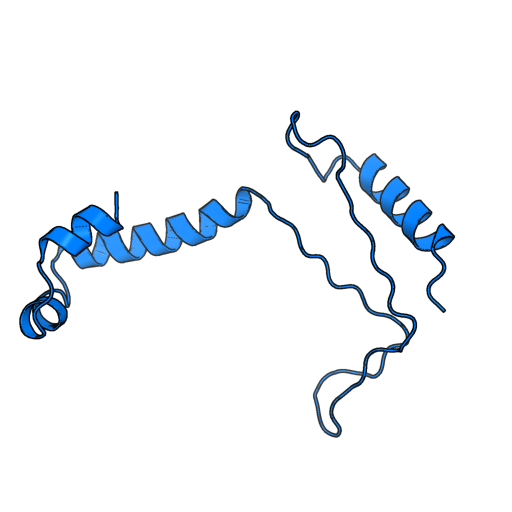0 1.00 95.38 95 GLY A CA 1
ATOM 738 C C . GLY A 1 95 ? -10.577 3.676 25.592 1.00 95.38 95 GLY A C 1
ATOM 739 O O . GLY A 1 95 ? -10.686 4.459 24.648 1.00 95.38 95 GLY A O 1
ATOM 740 N N . GLU A 1 96 ? -9.648 2.716 25.627 1.00 97.44 96 GLU A N 1
ATOM 741 C CA . GLU A 1 96 ? -8.587 2.572 24.621 1.00 97.44 96 GLU A CA 1
ATOM 742 C C . GLU A 1 96 ? -9.148 2.310 23.213 1.00 97.44 96 GLU A C 1
ATOM 744 O O . GLU A 1 96 ? -8.544 2.704 22.217 1.00 97.44 96 GLU A O 1
ATOM 749 N N . PHE A 1 97 ? -10.334 1.696 23.097 1.00 97.25 97 PHE A N 1
ATOM 750 C CA . PHE A 1 97 ? -11.000 1.511 21.802 1.00 97.25 97 PHE A CA 1
ATOM 751 C C . PHE A 1 97 ? -11.408 2.832 21.154 1.00 97.25 97 PHE A C 1
ATOM 753 O O . PHE A 1 97 ? -11.348 2.958 19.932 1.00 97.25 97 PHE A O 1
ATOM 760 N N . SER A 1 98 ? -11.873 3.787 21.960 1.00 95.12 98 SER A N 1
ATOM 761 C CA . SER A 1 98 ? -12.283 5.098 21.464 1.00 95.12 98 SER A CA 1
ATOM 762 C C . SER A 1 98 ? -11.053 5.944 21.136 1.00 95.12 98 SER A C 1
ATOM 764 O O . SER A 1 98 ? -10.999 6.506 20.050 1.00 95.12 98 SER A O 1
ATOM 766 N N . GLU A 1 99 ? -10.036 5.947 22.005 1.00 97.06 99 GLU A N 1
ATOM 767 C CA . GLU A 1 99 ? -8.777 6.668 21.753 1.00 97.06 99 GLU A CA 1
ATOM 768 C C . GLU A 1 99 ? -8.054 6.177 20.497 1.00 97.06 99 GLU A C 1
ATOM 770 O O . GLU A 1 99 ? -7.535 6.983 19.735 1.00 97.06 99 GLU A O 1
ATOM 775 N N . ALA A 1 100 ? -8.029 4.865 20.245 1.00 97.25 100 ALA A N 1
ATOM 776 C CA . ALA A 1 100 ? -7.387 4.318 19.050 1.00 97.25 100 ALA A CA 1
ATOM 777 C C . ALA A 1 100 ? -8.175 4.583 17.755 1.00 97.25 100 ALA A C 1
ATOM 779 O O . ALA A 1 100 ? -7.628 4.428 16.661 1.00 97.25 100 ALA A O 1
ATOM 780 N N . ARG A 1 101 ? -9.469 4.901 17.869 1.00 96.62 101 ARG A N 1
ATOM 781 C CA . ARG A 1 101 ? -10.362 5.143 16.732 1.00 96.62 101 ARG A CA 1
ATOM 782 C C . ARG A 1 101 ? -10.390 6.613 16.304 1.00 96.62 101 ARG A C 1
ATOM 784 O O . ARG A 1 101 ? -10.669 6.864 15.125 1.00 96.62 101 ARG A O 1
ATOM 791 N N . GLU A 1 102 ? -10.184 7.531 17.245 1.00 92.69 102 GLU A N 1
ATOM 792 C CA . GLU A 1 102 ? -10.084 8.985 17.026 1.00 92.69 102 GLU A CA 1
ATOM 793 C C . GLU A 1 102 ? -8.827 9.379 16.235 1.00 92.69 102 GLU A C 1
ATOM 795 O O . GLU A 1 102 ? -8.969 10.256 15.347 1.00 92.69 102 GLU A O 1
#

Radius of gyration: 22.71 Å; chains: 1; bounding box: 44×46×53 Å

Foldseek 3Di:
DDDVVVVVVVVVVVVVVVPDDDDPVCPPQDDDDDDCDFDDDDVVDDDDGDNDDDDDDDDDPVVVVVVVVVLVVLCVCVVVCHPVCVCVVVPDDSVVSVVVSD

Sequence (102 aa):
DVVPKDVNAAIAAIKTKRSIQFVDWCPTGFKVGINYQPPTVVPGGDLAKVQRAVCMLSNTTAIAEAWARLDHKFDLMYAKRAFVHWYVGEGMEEGEFSEARE

Secondary structure (DSSP, 8-state):
---HHHHHHHHHHHHHT------TT-----------SPPP--TT-SSPP-S---------GGGHHHHHHHHHHHHHHHTTTTTHHHHHHTT--THHHHHTT-

InterPro domains:
  IPR000217 Tubulin [PTHR11588] (1-102)
  IPR002452 Alpha tubulin [PR01162] (26-39)
  IPR002452 Alpha tubulin [PR01162] (39-58)
  IPR002452 Alpha tubulin [PR01162] (64-80)
  IPR008280 Tubulin/FtsZ, C-terminal [SSF55307] (1-102)
  IPR018316 Tubulin/FtsZ, 2-layer sandwich domain [PF03953] (1-71)
  IPR023123 Tubulin, C-terminal [G3DSA:1.10.287.600] (63-102)
  IPR037103 Tubulin/FtsZ-like, C-terminal domain [G3DSA:3.30.1330.20] (1-62)

pLDDT: mean 93.93, std 6.17, range [69.5, 98.69]